Protein AF-A0A7X7PNX2-F1 (afdb_monomer)

Foldseek 3Di:
DDDDQPLVVQPCNVVLLVCLVVVPDDLVVSCVVSVHDSVSSVCCCVPPNVVVVVVVVVVVVCCVVDDPLVVLVVVLVVLVVQLVVCVVVVVVVSNVVSVVVNVVSVVVNCVVVVVDDPDDDDD

Radius of gyration: 22.32 Å; Cα contacts (8 Å, |Δi|>4): 74; chains: 1; bounding box: 42×29×71 Å

pLDDT: mean 86.16, std 11.14, range [48.84, 97.94]

Mean predicted aligned error: 12.1 Å

Solvent-accessible surface area (backbone atoms only — not comparable to full-atom values): 7127 Å² total; per-residue (Å²): 134,81,81,78,62,66,59,82,73,34,93,58,33,69,59,51,54,50,46,65,69,67,60,85,58,56,64,63,59,50,16,61,75,71,76,46,59,46,70,56,54,52,51,40,40,68,70,54,45,48,59,52,51,47,54,52,50,52,51,54,49,50,59,66,72,40,52,73,66,57,49,48,54,54,48,44,58,53,38,52,54,51,24,52,53,21,56,75,70,67,36,62,68,57,23,53,50,30,52,55,51,44,53,54,48,51,52,52,45,27,48,73,74,57,79,43,75,88,68,84,80,85,126

Structure (mmCIF, N/CA/C/O backbone):
data_AF-A0A7X7PNX2-F1
#
_entry.id   AF-A0A7X7PNX2-F1
#
loop_
_atom_site.group_PDB
_atom_site.id
_atom_site.type_symbol
_atom_site.label_atom_id
_atom_site.label_alt_id
_atom_site.label_comp_id
_atom_site.label_asym_id
_atom_site.label_entity_id
_atom_site.label_seq_id
_atom_site.pdbx_PDB_ins_code
_atom_site.Cartn_x
_atom_site.Cartn_y
_atom_site.Cartn_z
_atom_site.occupancy
_atom_site.B_iso_or_equiv
_atom_site.auth_seq_id
_atom_site.auth_comp_id
_atom_site.auth_asym_id
_atom_site.auth_atom_id
_atom_site.pdbx_PDB_model_num
ATOM 1 N N . MET A 1 1 ? 6.809 12.532 -32.804 1.00 48.84 1 MET A N 1
ATOM 2 C CA . MET A 1 1 ? 6.148 11.490 -31.983 1.00 48.84 1 MET A CA 1
ATOM 3 C C . MET A 1 1 ? 7.177 10.437 -31.589 1.00 48.84 1 MET A C 1
ATOM 5 O O . MET A 1 1 ? 7.770 9.830 -32.472 1.00 48.84 1 MET A O 1
ATOM 9 N N . GLY A 1 2 ? 7.465 10.268 -30.296 1.00 67.88 2 GLY A N 1
ATOM 10 C CA . GLY A 1 2 ? 8.425 9.257 -29.838 1.00 67.88 2 GLY A CA 1
ATOM 11 C C . GLY A 1 2 ? 7.887 7.840 -30.053 1.00 67.88 2 GLY A C 1
ATOM 12 O O . GLY A 1 2 ? 6.702 7.594 -29.833 1.00 67.88 2 GLY A O 1
ATOM 13 N N . ARG A 1 3 ? 8.739 6.903 -30.490 1.00 76.94 3 ARG A N 1
ATOM 14 C CA . ARG A 1 3 ? 8.371 5.478 -30.568 1.00 76.94 3 ARG A CA 1
ATOM 15 C C . ARG A 1 3 ? 7.926 4.999 -29.180 1.00 76.94 3 ARG A C 1
ATOM 17 O O . ARG A 1 3 ? 8.667 5.186 -28.216 1.00 76.94 3 ARG A O 1
ATOM 24 N N . LYS A 1 4 ? 6.738 4.386 -29.089 1.00 82.94 4 LYS A N 1
ATOM 25 C CA . LYS A 1 4 ? 6.249 3.753 -27.852 1.00 82.94 4 LYS A CA 1
ATOM 26 C C . LYS A 1 4 ? 7.266 2.700 -27.394 1.00 82.94 4 LYS A C 1
ATOM 28 O O . LYS A 1 4 ? 7.794 1.956 -28.221 1.00 82.94 4 LYS A O 1
ATOM 33 N N . CYS A 1 5 ? 7.567 2.662 -26.096 1.00 90.25 5 CYS A N 1
ATOM 34 C CA . CYS A 1 5 ? 8.491 1.676 -25.542 1.00 90.25 5 CYS A CA 1
ATOM 35 C C . CYS A 1 5 ? 7.912 0.268 -25.727 1.00 90.25 5 CYS A C 1
ATOM 37 O O . CYS A 1 5 ? 6.817 -0.023 -25.249 1.00 90.25 5 CYS A O 1
ATOM 39 N N . THR A 1 6 ? 8.651 -0.611 -26.404 1.00 90.50 6 THR A N 1
ATOM 40 C CA . THR A 1 6 ? 8.213 -1.990 -26.663 1.00 90.50 6 THR A CA 1
ATOM 41 C C . THR A 1 6 ? 8.199 -2.847 -25.399 1.00 90.50 6 THR A C 1
ATOM 43 O O . THR A 1 6 ? 7.435 -3.799 -25.331 1.00 90.50 6 THR A O 1
ATOM 46 N N . ILE A 1 7 ? 8.994 -2.493 -24.382 1.00 92.31 7 ILE A N 1
ATOM 47 C CA . ILE A 1 7 ? 9.012 -3.183 -23.083 1.00 92.31 7 ILE A CA 1
ATOM 48 C C . ILE A 1 7 ? 7.757 -2.843 -22.269 1.00 92.31 7 ILE A C 1
ATOM 50 O O . ILE A 1 7 ? 7.172 -3.727 -21.653 1.00 92.31 7 ILE A O 1
ATOM 54 N N . CYS A 1 8 ? 7.268 -1.597 -22.340 1.00 90.69 8 CYS A N 1
ATOM 55 C CA . CYS A 1 8 ? 6.029 -1.197 -21.664 1.00 90.69 8 CYS A CA 1
ATOM 56 C C . CYS A 1 8 ? 4.793 -1.959 -22.168 1.00 90.69 8 CYS A C 1
ATOM 58 O O . CYS A 1 8 ? 3.847 -2.135 -21.407 1.00 90.69 8 CYS A O 1
ATOM 60 N N . GLY A 1 9 ? 4.795 -2.385 -23.436 1.00 89.00 9 GLY A N 1
ATOM 61 C CA . GLY A 1 9 ? 3.735 -3.201 -24.038 1.00 89.00 9 GLY A CA 1
ATOM 62 C C . GLY A 1 9 ? 4.027 -4.703 -24.051 1.00 89.00 9 GLY A C 1
ATOM 63 O O . GLY A 1 9 ? 3.285 -5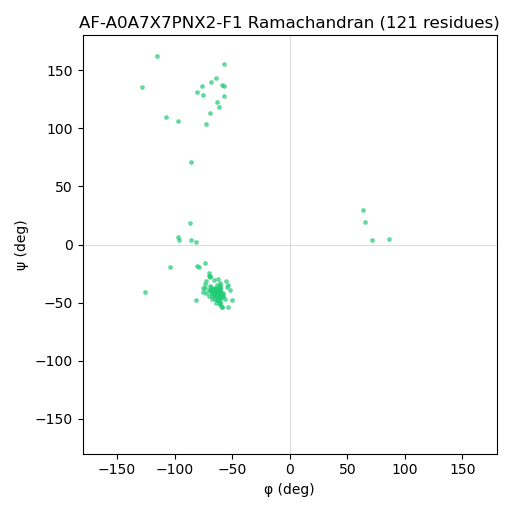.452 -24.677 1.00 89.00 9 GLY A O 1
ATOM 64 N N . HIS A 1 10 ? 5.117 -5.151 -23.423 1.00 91.44 10 HIS A N 1
ATOM 65 C CA . HIS A 1 10 ? 5.498 -6.558 -23.415 1.00 91.44 10 HIS A CA 1
ATOM 66 C C . HIS A 1 10 ? 4.611 -7.352 -22.436 1.00 91.44 10 HIS A C 1
ATOM 68 O O . HIS A 1 10 ? 4.424 -6.901 -21.304 1.00 91.44 10 HIS A O 1
ATOM 74 N N . PRO A 1 11 ? 4.111 -8.551 -22.796 1.00 89.75 11 PRO A N 1
ATOM 75 C CA . PRO A 1 11 ? 3.254 -9.350 -21.910 1.00 89.75 11 PRO A CA 1
ATOM 76 C C . PRO A 1 11 ? 3.958 -9.737 -20.600 1.00 89.75 11 PRO A C 1
ATOM 78 O O . PRO A 1 11 ? 3.345 -9.766 -19.540 1.00 89.75 11 PRO A O 1
ATOM 81 N N . GLY A 1 12 ? 5.274 -9.953 -20.651 1.00 90.69 12 GLY A N 1
ATOM 82 C CA . GLY A 1 12 ? 6.119 -10.208 -19.479 1.00 90.69 12 GLY A CA 1
ATOM 83 C C . GLY A 1 12 ? 6.662 -8.956 -18.782 1.00 90.69 12 GLY A C 1
ATOM 84 O O . GLY A 1 12 ? 7.670 -9.067 -18.091 1.00 90.69 12 GLY A O 1
ATOM 85 N N . ARG A 1 13 ? 6.080 -7.764 -18.989 1.00 91.00 13 ARG A N 1
ATOM 86 C CA . ARG A 1 13 ? 6.605 -6.500 -18.433 1.00 91.00 13 ARG A CA 1
ATOM 87 C C . ARG A 1 13 ? 6.886 -6.590 -16.933 1.00 91.00 13 ARG A C 1
ATOM 89 O O . ARG A 1 13 ? 7.960 -6.193 -16.509 1.00 91.00 13 ARG A O 1
ATOM 96 N N . ALA A 1 14 ? 5.946 -7.114 -16.148 1.00 85.25 14 ALA A N 1
ATOM 97 C CA . ALA A 1 14 ? 6.089 -7.177 -14.694 1.00 85.25 14 ALA A CA 1
ATOM 98 C C . ALA A 1 14 ? 7.305 -8.016 -14.259 1.00 85.25 14 ALA A C 1
ATOM 100 O O . ALA A 1 14 ? 8.047 -7.607 -13.371 1.00 85.25 14 ALA A O 1
ATOM 101 N N . ALA A 1 15 ? 7.550 -9.148 -14.926 1.00 89.12 15 ALA A N 1
ATOM 102 C CA . ALA A 1 15 ? 8.717 -9.987 -14.658 1.00 89.12 15 ALA A CA 1
ATOM 103 C C . ALA A 1 15 ? 10.024 -9.291 -15.073 1.00 89.12 15 ALA A C 1
ATOM 105 O O . ALA A 1 15 ? 11.000 -9.309 -14.327 1.00 89.12 15 ALA A O 1
ATOM 106 N N . ILE A 1 16 ? 10.019 -8.603 -16.221 1.00 90.00 16 ILE A N 1
ATOM 107 C CA . ILE A 1 16 ? 11.159 -7.801 -16.684 1.00 90.00 16 ILE A CA 1
ATOM 108 C C . ILE A 1 16 ? 11.473 -6.670 -15.693 1.00 90.00 16 ILE A C 1
ATOM 110 O O . ILE A 1 16 ? 12.635 -6.481 -15.341 1.00 90.00 16 ILE A O 1
ATOM 114 N N . ASP A 1 17 ? 10.458 -5.936 -15.233 1.00 89.81 17 ASP A N 1
ATOM 115 C CA . ASP A 1 17 ? 10.596 -4.834 -14.273 1.00 89.81 17 ASP A CA 1
ATOM 116 C C . ASP A 1 17 ? 11.144 -5.346 -12.931 1.00 89.81 17 ASP A C 1
ATOM 118 O O . ASP A 1 17 ? 12.064 -4.746 -12.370 1.00 89.81 17 ASP A O 1
ATOM 122 N N . ALA A 1 18 ? 10.651 -6.493 -12.454 1.00 84.81 18 ALA A N 1
ATOM 123 C CA . ALA A 1 18 ? 11.135 -7.139 -11.236 1.00 84.81 18 ALA A CA 1
ATOM 124 C C . ALA A 1 18 ? 12.603 -7.580 -11.352 1.00 84.81 18 ALA A C 1
ATOM 126 O O . ALA A 1 18 ? 13.407 -7.262 -10.477 1.00 84.81 18 ALA A O 1
ATOM 127 N N . GLU A 1 19 ? 12.990 -8.251 -12.442 1.00 88.62 19 GLU A N 1
ATOM 128 C CA . GLU A 1 19 ? 14.379 -8.683 -12.651 1.00 88.62 19 GLU A CA 1
ATOM 129 C C . GLU A 1 19 ? 15.340 -7.500 -12.853 1.00 88.62 19 GLU A C 1
ATOM 131 O O . GLU A 1 19 ? 16.457 -7.512 -12.326 1.00 88.62 19 GLU A O 1
ATOM 136 N N . LEU A 1 20 ? 14.907 -6.448 -13.562 1.00 87.44 20 LEU A N 1
ATOM 137 C CA . LEU A 1 20 ? 15.676 -5.206 -13.703 1.00 87.44 20 LEU A CA 1
ATOM 138 C C . LEU A 1 20 ? 15.883 -4.500 -12.359 1.00 87.44 20 LEU A C 1
ATOM 140 O O . LEU A 1 20 ? 16.939 -3.901 -12.160 1.00 87.44 20 LEU A O 1
ATOM 144 N N . THR A 1 21 ? 14.896 -4.567 -11.463 1.00 85.12 21 THR A N 1
ATOM 145 C CA . THR A 1 21 ? 14.965 -3.973 -10.119 1.00 85.12 21 THR A CA 1
ATOM 146 C C . THR A 1 21 ? 15.840 -4.803 -9.185 1.00 85.12 21 THR A C 1
ATOM 148 O O . THR A 1 21 ? 16.638 -4.247 -8.436 1.00 85.12 21 THR A O 1
ATOM 151 N N . ALA A 1 22 ? 15.734 -6.132 -9.253 1.00 83.75 22 ALA A N 1
ATOM 152 C CA . ALA A 1 22 ? 16.525 -7.042 -8.432 1.00 83.75 22 ALA A CA 1
ATOM 153 C C . ALA A 1 22 ? 18.026 -6.982 -8.762 1.00 83.75 22 ALA A C 1
ATOM 155 O O . ALA A 1 22 ? 18.853 -7.220 -7.891 1.00 83.75 22 ALA A O 1
ATOM 156 N N . GLY A 1 23 ? 18.397 -6.687 -10.015 1.00 80.50 23 GLY A N 1
ATOM 157 C CA . GLY A 1 23 ? 19.799 -6.505 -10.419 1.00 80.50 23 GLY A CA 1
ATOM 158 C C . GLY A 1 23 ? 20.640 -7.791 -10.451 1.00 80.50 23 GLY A C 1
ATOM 159 O O . GLY A 1 23 ? 21.830 -7.739 -10.753 1.00 80.50 23 GLY A O 1
ATOM 160 N N . ASN A 1 24 ? 20.026 -8.949 -10.200 1.00 79.06 24 ASN A N 1
ATOM 161 C CA . ASN A 1 24 ? 20.702 -10.247 -10.089 1.00 79.06 24 ASN A CA 1
ATOM 162 C C . ASN A 1 24 ? 21.179 -10.813 -11.440 1.00 79.06 24 ASN A C 1
ATOM 164 O O . ASN A 1 24 ? 21.990 -11.737 -11.487 1.00 79.06 24 ASN A O 1
ATOM 168 N N . VAL A 1 25 ? 20.668 -10.279 -12.554 1.00 83.56 25 VAL A N 1
ATOM 169 C CA . VAL A 1 25 ? 20.937 -10.762 -13.912 1.00 83.56 25 VAL A CA 1
ATOM 170 C C . VAL A 1 25 ? 21.386 -9.597 -14.792 1.00 83.56 25 VAL A C 1
ATOM 172 O O . VAL A 1 25 ? 20.805 -8.513 -14.773 1.00 83.56 25 VAL A O 1
ATOM 175 N N . SER A 1 26 ? 22.431 -9.802 -15.602 1.00 89.12 26 SER A N 1
ATOM 176 C CA . SER A 1 26 ? 22.890 -8.754 -16.521 1.00 89.12 26 SER A CA 1
ATOM 177 C C . SER A 1 26 ? 21.820 -8.417 -17.567 1.00 89.12 26 SER A C 1
ATOM 179 O O . SER A 1 26 ? 21.166 -9.306 -18.112 1.00 89.12 26 SER A O 1
ATOM 181 N N . VAL A 1 27 ? 21.709 -7.137 -17.941 1.00 89.31 27 VAL A N 1
ATOM 182 C CA . VAL A 1 27 ? 20.722 -6.665 -18.938 1.00 89.31 27 VAL A CA 1
ATOM 183 C C . VAL A 1 27 ? 20.832 -7.418 -20.268 1.00 89.31 27 VAL A C 1
ATOM 185 O O . VAL A 1 27 ? 19.831 -7.617 -20.943 1.00 89.31 27 VAL A O 1
ATOM 188 N N . ARG A 1 28 ? 22.036 -7.868 -20.650 1.00 89.75 28 ARG A N 1
ATOM 189 C CA . ARG A 1 28 ? 22.250 -8.679 -21.860 1.00 89.75 28 ARG A CA 1
ATOM 190 C C . ARG A 1 28 ? 21.607 -10.064 -21.735 1.00 89.75 28 ARG A C 1
ATOM 192 O O . ARG A 1 28 ? 20.973 -10.515 -22.683 1.00 89.75 28 ARG A O 1
ATOM 199 N N . ARG A 1 29 ? 21.769 -10.727 -20.587 1.00 91.94 29 ARG A N 1
ATOM 200 C CA . ARG A 1 29 ? 21.170 -12.043 -20.325 1.00 91.94 29 ARG A CA 1
ATOM 201 C C . ARG A 1 29 ? 19.649 -11.942 -20.230 1.00 91.94 29 ARG A C 1
ATOM 203 O O . ARG A 1 29 ? 18.961 -12.766 -20.819 1.00 91.94 29 ARG A O 1
ATOM 210 N N . LEU A 1 30 ? 19.149 -10.878 -19.607 1.00 91.56 30 LEU A N 1
ATOM 211 C CA . LEU A 1 30 ? 17.723 -10.575 -19.562 1.00 91.56 30 LEU A CA 1
ATOM 212 C C . LEU A 1 30 ? 17.138 -10.360 -20.968 1.00 91.56 30 LEU A C 1
ATOM 214 O O . LEU A 1 30 ? 16.085 -10.893 -21.300 1.00 91.56 30 LEU A O 1
ATOM 218 N N . ALA A 1 31 ? 17.856 -9.635 -21.832 1.00 92.56 31 ALA A N 1
ATOM 219 C CA . ALA A 1 31 ? 17.437 -9.422 -23.216 1.00 92.56 31 ALA A CA 1
ATOM 220 C C . ALA A 1 31 ? 17.276 -10.745 -23.980 1.00 92.56 31 ALA A C 1
ATOM 222 O O . ALA A 1 31 ? 16.274 -10.944 -24.662 1.00 92.56 31 ALA A O 1
ATOM 223 N N . ALA A 1 32 ? 18.233 -11.663 -23.817 1.00 92.81 32 ALA A N 1
ATOM 224 C CA . ALA A 1 32 ? 18.176 -12.987 -24.430 1.00 92.81 32 ALA A CA 1
ATOM 225 C C . ALA A 1 32 ? 17.016 -13.837 -23.882 1.00 92.81 32 ALA A C 1
ATOM 227 O O . ALA A 1 32 ? 16.301 -14.453 -24.664 1.00 92.81 32 ALA A O 1
ATOM 228 N N . GLN A 1 33 ? 16.800 -13.830 -22.563 1.00 92.19 33 GLN A N 1
ATOM 229 C CA . GLN A 1 33 ? 15.739 -14.599 -21.901 1.00 92.19 33 GLN A CA 1
ATOM 230 C C . GLN A 1 33 ? 14.337 -14.194 -22.366 1.00 92.19 33 GLN A C 1
ATOM 232 O O . GLN A 1 33 ? 13.496 -15.054 -22.605 1.00 92.19 33 GLN A O 1
ATOM 237 N N . TYR A 1 34 ? 14.095 -12.892 -22.515 1.00 91.06 34 TYR A N 1
ATOM 238 C CA . TYR A 1 34 ? 12.785 -12.360 -22.896 1.00 91.06 34 TYR A CA 1
ATOM 239 C C . TYR A 1 34 ? 12.654 -12.075 -24.400 1.00 91.06 34 TYR A C 1
ATOM 241 O O . TYR A 1 34 ? 11.635 -11.549 -24.834 1.00 91.06 34 TYR A O 1
ATOM 249 N N . GLY A 1 35 ? 13.672 -12.394 -25.209 1.00 92.19 35 GLY A N 1
ATOM 250 C CA . GLY A 1 35 ? 13.649 -12.163 -26.658 1.00 92.19 35 GLY A CA 1
ATOM 251 C C . GLY A 1 35 ? 13.567 -10.682 -27.051 1.00 92.19 35 GLY A C 1
ATOM 252 O O . GLY A 1 35 ? 13.005 -10.340 -28.090 1.00 92.19 35 GLY A O 1
ATOM 253 N N . VAL A 1 36 ? 14.109 -9.782 -26.225 1.00 93.00 36 VAL A N 1
ATOM 254 C CA . VAL A 1 36 ? 14.051 -8.326 -26.428 1.00 93.00 36 VAL A CA 1
ATOM 255 C C . VAL A 1 36 ? 15.434 -7.727 -26.669 1.00 93.00 36 VAL A C 1
ATOM 257 O O . VAL A 1 36 ? 16.469 -8.307 -26.357 1.00 93.00 36 VAL A O 1
ATOM 260 N N . VAL A 1 37 ? 15.476 -6.511 -27.216 1.00 92.88 37 VAL A N 1
ATOM 261 C CA . VAL A 1 37 ? 16.742 -5.821 -27.496 1.00 92.88 37 VAL A CA 1
ATOM 262 C C . VAL A 1 37 ? 17.299 -5.172 -26.225 1.00 92.88 37 VAL A C 1
ATOM 264 O O . VAL A 1 37 ? 16.614 -4.394 -25.557 1.00 92.88 37 VAL A O 1
ATOM 267 N N . THR A 1 38 ? 18.583 -5.397 -25.936 1.00 91.81 38 THR A N 1
ATOM 268 C CA . THR A 1 38 ? 19.299 -4.839 -24.770 1.00 91.81 38 THR A CA 1
ATOM 269 C C . THR A 1 38 ? 19.155 -3.317 -24.647 1.00 91.81 38 THR A C 1
ATOM 271 O O . THR A 1 38 ? 18.997 -2.785 -23.550 1.00 91.81 38 THR A O 1
ATOM 274 N N . THR A 1 39 ? 19.187 -2.587 -25.767 1.00 91.69 39 THR A N 1
ATOM 275 C CA . THR A 1 39 ? 19.028 -1.121 -25.786 1.00 91.69 39 THR A CA 1
ATOM 276 C C . THR A 1 39 ? 17.606 -0.676 -25.445 1.00 91.69 39 THR A C 1
ATOM 278 O O . THR A 1 39 ? 17.421 0.423 -24.922 1.00 91.69 39 THR A O 1
ATOM 281 N N . SER A 1 40 ? 16.596 -1.506 -25.710 1.00 91.69 40 SER A N 1
ATOM 282 C CA . SER A 1 40 ? 15.215 -1.257 -25.292 1.00 91.69 40 SER A CA 1
ATOM 283 C C . SER A 1 40 ? 15.051 -1.469 -23.790 1.00 91.69 40 SER A C 1
ATOM 285 O O . SER A 1 40 ? 14.457 -0.613 -23.148 1.00 91.69 40 SER A O 1
ATOM 287 N N . LEU A 1 41 ? 15.658 -2.515 -23.215 1.00 92.25 41 LEU A N 1
ATOM 288 C CA . 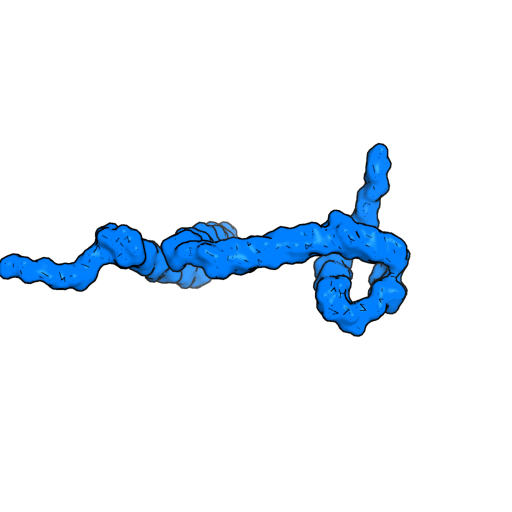LEU A 1 41 ? 15.675 -2.724 -21.759 1.00 92.25 41 LEU A CA 1
ATOM 289 C C . LEU A 1 41 ? 16.385 -1.594 -21.010 1.00 92.25 41 LEU A C 1
ATOM 291 O O . LEU A 1 41 ? 15.859 -1.099 -20.022 1.00 92.25 41 LEU A O 1
ATOM 295 N N . ARG A 1 42 ? 17.549 -1.139 -21.495 1.00 89.69 42 ARG A N 1
ATOM 296 C CA . ARG A 1 42 ? 18.263 -0.001 -20.885 1.00 89.69 42 ARG A CA 1
ATOM 297 C C . ARG A 1 42 ? 17.423 1.272 -20.913 1.00 89.69 42 ARG A C 1
ATOM 299 O O . ARG A 1 42 ? 17.211 1.882 -19.876 1.00 89.69 42 ARG A O 1
ATOM 306 N N . ARG A 1 43 ? 16.876 1.630 -22.081 1.00 89.94 43 ARG A N 1
ATOM 307 C CA . ARG A 1 43 ? 16.002 2.808 -22.208 1.00 89.94 43 ARG A CA 1
ATOM 308 C C . ARG A 1 43 ? 14.753 2.694 -21.343 1.00 89.94 43 ARG A C 1
ATOM 310 O O . ARG A 1 43 ? 14.321 3.698 -20.795 1.00 89.94 43 ARG A O 1
ATOM 317 N N . HIS A 1 44 ? 14.186 1.496 -21.232 1.00 91.81 44 HIS A N 1
ATOM 318 C CA . HIS A 1 44 ? 13.041 1.233 -20.371 1.00 91.81 44 HIS A CA 1
ATOM 319 C C . HIS A 1 44 ? 13.381 1.438 -18.899 1.00 91.81 44 HIS A C 1
ATOM 321 O O . HIS A 1 44 ? 12.701 2.201 -18.218 1.00 91.81 44 HIS A O 1
ATOM 327 N N . ARG A 1 45 ? 14.482 0.837 -18.440 1.00 87.19 45 ARG A N 1
ATOM 328 C CA . ARG A 1 45 ? 14.989 1.027 -17.085 1.00 87.19 45 ARG A CA 1
ATOM 329 C C . ARG A 1 45 ? 15.178 2.513 -16.787 1.00 87.19 45 ARG A C 1
ATOM 331 O O . ARG A 1 45 ? 14.588 3.019 -15.847 1.00 87.19 45 ARG A O 1
ATOM 338 N N . ASP A 1 46 ? 15.922 3.217 -17.631 1.00 86.25 46 ASP A N 1
ATOM 339 C CA . ASP A 1 46 ? 16.339 4.590 -17.345 1.00 86.25 46 ASP A CA 1
ATOM 340 C C . ASP A 1 46 ? 15.177 5.602 -17.452 1.00 86.25 46 ASP A C 1
ATOM 342 O O . ASP A 1 46 ? 15.168 6.605 -16.745 1.00 86.25 46 ASP A O 1
ATOM 346 N N . ARG A 1 47 ? 14.190 5.369 -18.333 1.00 87.00 47 ARG A N 1
ATOM 347 C CA . ARG A 1 47 ? 13.106 6.338 -18.611 1.00 87.00 47 ARG A CA 1
ATOM 348 C C . ARG A 1 47 ? 11.761 6.006 -17.982 1.00 87.00 47 ARG A C 1
ATOM 350 O O . ARG A 1 47 ? 10.907 6.885 -17.916 1.00 87.00 47 ARG A O 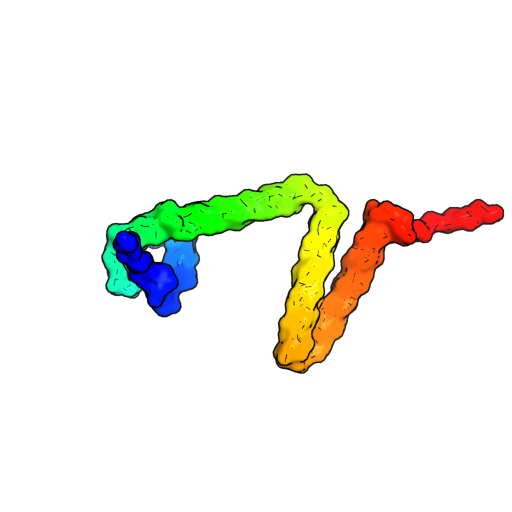1
ATOM 357 N N . HIS A 1 48 ? 11.536 4.755 -17.597 1.00 86.38 48 HIS A N 1
ATOM 358 C CA . HIS A 1 48 ? 10.240 4.299 -17.096 1.00 86.38 48 HIS A CA 1
ATOM 359 C C . HIS A 1 48 ? 10.358 3.639 -15.726 1.00 86.38 48 HIS A C 1
ATOM 361 O O . HIS A 1 48 ? 9.531 3.914 -14.865 1.00 86.38 48 HIS A O 1
ATOM 367 N N . LEU A 1 49 ? 11.391 2.823 -15.502 1.00 83.94 49 LEU A N 1
ATOM 368 C CA . LEU A 1 49 ? 11.562 2.128 -14.227 1.00 83.94 49 LEU A CA 1
ATOM 369 C C . LEU A 1 49 ? 12.204 3.023 -13.159 1.00 83.94 49 LEU A C 1
ATOM 371 O O . LEU A 1 49 ? 11.680 3.115 -12.061 1.00 83.94 49 LEU A O 1
ATOM 375 N N . SER A 1 50 ? 13.298 3.723 -13.471 1.00 77.62 50 SER A N 1
ATOM 376 C CA . SER A 1 50 ? 14.013 4.576 -12.513 1.00 77.62 50 SER A CA 1
ATOM 377 C C . SER A 1 50 ? 13.146 5.708 -11.945 1.00 77.62 50 SER A C 1
ATOM 379 O O . SER A 1 50 ? 13.140 5.855 -10.726 1.00 77.62 50 SER A O 1
ATOM 381 N N . PRO A 1 51 ? 12.358 6.454 -12.749 1.00 76.81 51 PRO A N 1
ATOM 382 C CA . PRO A 1 51 ? 11.433 7.447 -12.201 1.00 76.81 51 PRO A CA 1
ATOM 383 C C . PRO A 1 51 ? 10.317 6.829 -11.348 1.00 76.81 51 PRO A C 1
ATOM 385 O O . PRO A 1 51 ? 9.959 7.387 -10.320 1.00 76.81 51 PRO A O 1
ATOM 388 N N . ALA A 1 52 ? 9.781 5.666 -11.740 1.00 75.62 52 ALA A N 1
ATOM 389 C CA . ALA A 1 52 ? 8.744 4.983 -10.964 1.00 75.62 52 ALA A CA 1
ATOM 390 C C . ALA A 1 52 ? 9.281 4.466 -9.619 1.00 75.62 52 ALA A C 1
ATOM 392 O O . ALA A 1 52 ? 8.627 4.625 -8.595 1.00 75.62 52 ALA A O 1
ATOM 393 N N . LEU A 1 53 ? 10.490 3.899 -9.607 1.00 76.06 53 LEU A N 1
ATOM 394 C CA . LEU A 1 53 ? 11.165 3.462 -8.385 1.00 76.06 53 LEU A CA 1
ATOM 395 C C . LEU A 1 53 ? 11.524 4.642 -7.473 1.00 76.06 53 LEU A C 1
ATOM 397 O O . LEU A 1 53 ? 11.393 4.517 -6.260 1.00 76.06 53 LEU A O 1
ATOM 401 N N . ALA A 1 54 ? 11.947 5.776 -8.041 1.00 71.88 54 ALA A N 1
ATOM 402 C CA . ALA A 1 54 ? 12.180 7.004 -7.283 1.00 71.88 54 ALA A CA 1
ATOM 403 C C . ALA A 1 54 ? 10.883 7.505 -6.632 1.00 71.88 54 ALA A C 1
ATOM 405 O O . ALA A 1 54 ? 10.865 7.712 -5.428 1.00 71.88 54 ALA A O 1
ATOM 406 N N . ALA A 1 55 ? 9.777 7.562 -7.378 1.00 72.44 55 ALA A N 1
ATOM 407 C CA . ALA A 1 55 ? 8.476 7.946 -6.828 1.00 72.44 55 ALA A CA 1
ATOM 408 C C . ALA A 1 55 ? 7.992 6.992 -5.718 1.00 72.44 55 ALA A C 1
ATOM 410 O O . ALA A 1 55 ? 7.395 7.429 -4.740 1.00 72.44 55 ALA A O 1
ATOM 411 N N . MET A 1 56 ? 8.260 5.685 -5.841 1.00 73.44 56 MET A N 1
ATOM 412 C CA . MET A 1 56 ? 7.954 4.723 -4.775 1.00 73.44 56 MET A CA 1
ATOM 413 C 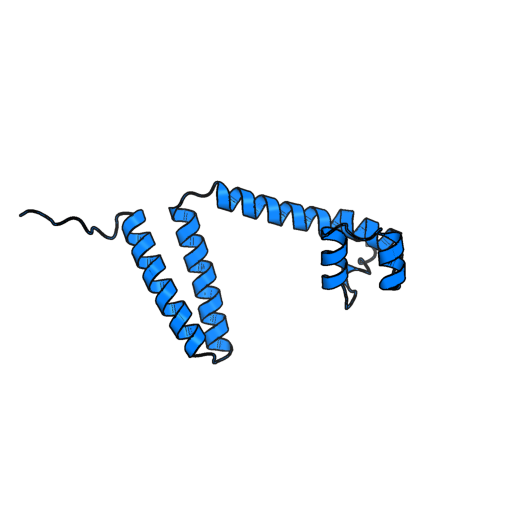C . MET A 1 56 ? 8.800 4.967 -3.520 1.00 73.44 56 MET A C 1
ATOM 415 O O . MET A 1 56 ? 8.261 4.939 -2.420 1.00 73.44 56 MET A O 1
ATOM 419 N N . ARG A 1 57 ? 10.102 5.231 -3.675 1.00 69.69 57 ARG A N 1
ATOM 420 C CA . ARG A 1 57 ? 11.009 5.575 -2.566 1.00 69.69 57 ARG A CA 1
ATOM 421 C C . ARG A 1 57 ? 10.598 6.877 -1.881 1.00 69.69 57 ARG A C 1
ATOM 423 O O . ARG A 1 57 ? 10.516 6.907 -0.664 1.00 69.69 57 ARG A O 1
ATOM 430 N N . GLU A 1 58 ? 10.286 7.909 -2.657 1.00 67.06 58 GLU A N 1
ATOM 431 C CA . GLU A 1 58 ? 9.803 9.198 -2.152 1.00 67.06 58 GLU A CA 1
ATOM 432 C C . GLU A 1 58 ? 8.481 9.039 -1.393 1.00 67.06 58 GLU A C 1
ATOM 434 O O . GLU A 1 58 ? 8.307 9.634 -0.337 1.00 67.06 58 GLU A O 1
ATOM 439 N N . ALA A 1 59 ? 7.566 8.191 -1.874 1.00 71.56 59 ALA A N 1
ATOM 440 C CA . ALA A 1 59 ? 6.339 7.872 -1.148 1.00 71.56 59 ALA A CA 1
ATOM 441 C C . ALA A 1 59 ? 6.617 7.115 0.165 1.00 71.56 59 ALA A C 1
ATOM 443 O O . ALA A 1 59 ? 5.995 7.420 1.179 1.00 71.56 59 ALA A O 1
ATOM 444 N N . GLU A 1 60 ? 7.559 6.164 0.173 1.00 70.62 60 GLU A N 1
ATOM 445 C CA . GLU A 1 60 ? 7.993 5.470 1.397 1.00 70.62 60 GLU A CA 1
ATOM 446 C C . GLU A 1 60 ? 8.648 6.430 2.404 1.00 70.62 60 GLU A C 1
ATOM 448 O O . GLU A 1 60 ? 8.419 6.310 3.606 1.00 70.62 60 GLU A O 1
ATOM 453 N N . GLU A 1 61 ? 9.471 7.368 1.937 1.00 67.19 61 GLU A N 1
ATOM 454 C CA . GLU A 1 61 ? 10.135 8.378 2.766 1.00 67.19 61 GLU A CA 1
ATOM 455 C C . GLU A 1 61 ? 9.135 9.402 3.307 1.00 67.19 61 GLU A C 1
ATOM 457 O O . GLU A 1 61 ? 9.118 9.647 4.511 1.00 67.19 61 GLU A O 1
ATOM 462 N N . ALA A 1 62 ? 8.216 9.894 2.475 1.00 68.81 62 ALA A N 1
ATOM 463 C CA . ALA A 1 62 ? 7.119 10.750 2.913 1.00 68.81 62 ALA A CA 1
ATOM 464 C C . ALA A 1 62 ? 6.205 10.039 3.927 1.00 68.81 62 ALA A C 1
ATOM 466 O O . ALA A 1 62 ? 5.781 10.652 4.901 1.00 68.81 62 ALA A O 1
ATOM 467 N N . GLU A 1 63 ? 5.937 8.737 3.762 1.00 66.62 63 GLU A N 1
ATOM 468 C CA . GLU A 1 63 ? 5.177 7.934 4.735 1.00 66.62 63 GLU A CA 1
ATOM 469 C C . GLU A 1 63 ? 5.961 7.713 6.048 1.00 66.62 63 GLU A C 1
ATOM 471 O O . GLU A 1 63 ? 5.353 7.576 7.112 1.00 66.62 63 GLU A O 1
ATOM 476 N 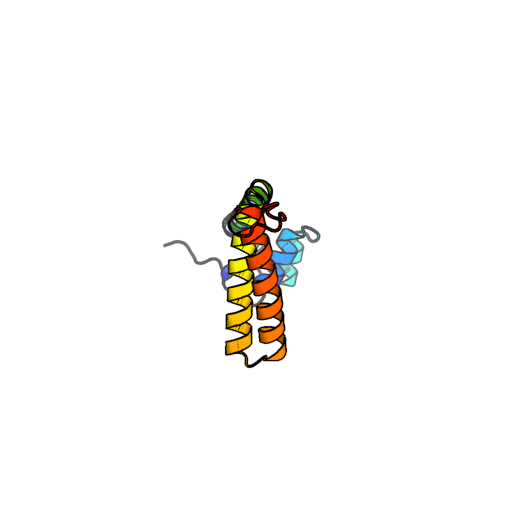N . ARG A 1 64 ? 7.303 7.714 6.011 1.00 63.38 64 ARG A N 1
ATOM 477 C CA . ARG A 1 64 ? 8.162 7.674 7.213 1.00 63.38 64 ARG A CA 1
ATOM 478 C C . ARG A 1 64 ? 8.224 9.013 7.940 1.00 63.38 64 ARG A C 1
ATOM 480 O O . ARG A 1 64 ? 8.278 9.013 9.167 1.00 63.38 64 ARG A O 1
ATOM 487 N N . GLU A 1 65 ? 8.238 10.117 7.201 1.00 65.38 65 GLU A N 1
ATOM 488 C CA . GLU A 1 65 ? 8.240 11.481 7.744 1.00 65.38 65 GLU A CA 1
ATOM 489 C C . GLU A 1 65 ? 6.840 11.951 8.166 1.00 65.38 65 GLU A C 1
ATOM 491 O O . GLU A 1 65 ? 6.713 12.874 8.972 1.00 65.38 65 GLU A O 1
ATOM 496 N N . ALA A 1 66 ? 5.786 11.295 7.671 1.00 74.50 66 ALA A N 1
ATOM 497 C CA . ALA A 1 66 ? 4.409 11.565 8.047 1.00 74.50 66 ALA A CA 1
ATOM 498 C C . ALA A 1 66 ? 4.193 11.384 9.555 1.00 74.50 66 ALA A C 1
ATOM 500 O O . ALA A 1 66 ? 4.621 10.403 10.178 1.00 74.50 66 ALA A O 1
ATOM 501 N N . SER A 1 67 ? 3.452 12.325 10.138 1.00 83.69 67 SER A N 1
ATOM 502 C CA . SER A 1 67 ? 2.998 12.215 11.521 1.00 83.69 67 SER A CA 1
ATOM 503 C C . SER A 1 67 ? 2.192 10.927 11.728 1.00 83.69 67 SER A C 1
ATOM 505 O O . SER A 1 67 ? 1.580 10.389 10.801 1.00 83.69 67 SER A O 1
ATOM 507 N N . LEU A 1 68 ? 2.149 10.431 12.968 1.00 83.56 68 LEU A N 1
ATOM 508 C CA . LEU A 1 68 ? 1.368 9.235 13.294 1.00 83.56 68 LEU A CA 1
ATOM 509 C C . LEU A 1 68 ? -0.108 9.377 12.875 1.00 83.56 68 LEU A C 1
ATOM 511 O O . LEU A 1 68 ? -0.683 8.412 12.383 1.00 83.56 68 LEU A O 1
ATOM 515 N N . LEU A 1 69 ? -0.681 10.581 12.996 1.00 86.31 69 LEU A N 1
ATOM 516 C CA . LEU A 1 69 ? -2.039 10.899 12.542 1.00 86.31 69 LEU A CA 1
ATOM 517 C C . LEU A 1 69 ? -2.210 10.684 11.033 1.00 86.31 69 LEU A C 1
ATOM 519 O O . LEU A 1 69 ? -3.065 9.904 10.625 1.00 86.31 69 LEU A O 1
ATOM 523 N N . GLN A 1 70 ? -1.336 11.270 10.212 1.00 86.81 70 GLN A N 1
ATOM 524 C CA . GLN A 1 70 ? -1.374 11.102 8.751 1.00 86.81 70 GLN A CA 1
ATOM 525 C C . GLN A 1 70 ? -1.204 9.637 8.324 1.00 86.81 70 GLN A C 1
ATOM 527 O O . GLN A 1 70 ? -1.807 9.179 7.350 1.00 86.81 70 GLN A O 1
ATOM 532 N N . ARG A 1 71 ? -0.397 8.867 9.063 1.00 88.94 71 ARG A N 1
ATOM 533 C CA . ARG A 1 71 ? -0.236 7.427 8.819 1.00 88.94 71 ARG A CA 1
ATOM 534 C C . ARG A 1 71 ? -1.517 6.650 9.129 1.00 88.94 71 ARG A C 1
ATOM 536 O O . ARG A 1 71 ? -1.862 5.744 8.373 1.00 88.94 71 ARG A O 1
ATOM 543 N N . ILE A 1 72 ? -2.232 7.005 10.199 1.00 91.50 72 ILE A N 1
ATOM 544 C CA . ILE A 1 72 ? -3.532 6.407 10.538 1.00 91.50 72 ILE A CA 1
ATOM 545 C C . ILE A 1 72 ? -4.571 6.744 9.461 1.00 91.50 72 ILE A C 1
ATOM 547 O O . ILE A 1 72 ? -5.235 5.836 8.967 1.00 91.50 72 ILE A O 1
ATOM 551 N N . GLU A 1 73 ? -4.660 8.005 9.033 1.00 91.69 73 GLU A N 1
ATOM 552 C CA . GLU A 1 73 ? -5.556 8.443 7.949 1.00 91.69 73 GLU A CA 1
ATOM 553 C C . GLU A 1 73 ? -5.282 7.681 6.641 1.00 91.69 73 GLU A C 1
ATOM 555 O O . GLU A 1 73 ? -6.193 7.130 6.023 1.00 91.69 73 GLU A O 1
ATOM 560 N N . THR A 1 74 ? -4.008 7.529 6.270 1.00 93.00 74 THR A N 1
ATOM 561 C CA . THR A 1 74 ? -3.608 6.756 5.082 1.00 93.00 74 THR A CA 1
ATOM 562 C C . THR A 1 74 ? -4.021 5.281 5.183 1.00 93.00 74 THR A C 1
ATOM 564 O O . THR A 1 74 ? -4.427 4.663 4.191 1.00 93.00 74 THR A O 1
ATOM 567 N N . LEU A 1 75 ? -3.918 4.679 6.374 1.00 94.12 75 LEU A N 1
ATOM 568 C CA . LEU A 1 75 ? -4.359 3.302 6.608 1.00 94.12 75 LEU A CA 1
ATOM 569 C C . LEU A 1 75 ? -5.880 3.159 6.528 1.00 94.12 75 LEU A C 1
ATOM 571 O O . LEU A 1 75 ? -6.353 2.154 5.993 1.00 94.12 75 LEU A O 1
ATOM 575 N N . ILE A 1 76 ? -6.633 4.154 6.999 1.00 96.50 76 ILE A N 1
ATOM 576 C CA . ILE A 1 76 ? -8.094 4.212 6.860 1.00 96.50 76 ILE A CA 1
ATOM 577 C C . ILE A 1 76 ? -8.465 4.184 5.373 1.00 96.50 76 ILE A C 1
ATOM 579 O O . ILE A 1 76 ? -9.152 3.258 4.941 1.00 96.50 76 ILE A O 1
ATOM 583 N N . GLU A 1 77 ? -7.909 5.084 4.556 1.00 96.75 77 GLU A N 1
ATOM 584 C CA . GLU A 1 77 ? -8.184 5.126 3.110 1.00 96.75 77 GLU A CA 1
ATOM 585 C C . GLU A 1 77 ? -7.833 3.810 2.393 1.00 96.75 77 GLU A C 1
ATOM 587 O O . GLU A 1 77 ? -8.562 3.333 1.514 1.00 96.75 77 GLU A O 1
ATOM 592 N N . ARG A 1 78 ? -6.689 3.202 2.740 1.00 95.75 78 ARG A N 1
ATOM 593 C CA . ARG A 1 78 ? -6.274 1.900 2.189 1.00 95.75 78 ARG A CA 1
ATOM 594 C C . ARG A 1 78 ? -7.263 0.796 2.579 1.00 95.75 78 ARG A C 1
ATOM 596 O O . ARG A 1 78 ? -7.629 -0.002 1.716 1.00 95.75 78 ARG A O 1
ATOM 603 N N . THR A 1 79 ? -7.714 0.771 3.829 1.00 97.94 79 THR A N 1
ATOM 604 C CA . THR A 1 79 ? -8.660 -0.232 4.342 1.00 97.94 79 THR A CA 1
ATOM 605 C C . THR A 1 79 ? -10.033 -0.090 3.689 1.00 97.94 79 THR A C 1
ATOM 607 O O . THR A 1 79 ? -10.619 -1.090 3.284 1.00 97.94 79 THR A O 1
ATOM 610 N N . GLU A 1 80 ? -10.513 1.136 3.473 1.00 97.88 80 GLU A N 1
ATOM 611 C CA . GLU A 1 80 ? -11.757 1.386 2.739 1.00 97.88 80 GLU A CA 1
ATOM 612 C C . GLU A 1 80 ? -11.694 0.913 1.281 1.00 97.88 80 GLU A C 1
ATOM 614 O O . GLU A 1 80 ? -12.666 0.363 0.761 1.00 97.88 80 GLU A O 1
ATOM 619 N N . ARG A 1 81 ? -10.549 1.091 0.603 1.00 97.69 81 ARG A N 1
ATOM 620 C CA . ARG A 1 81 ? -10.352 0.544 -0.752 1.00 97.69 81 ARG A CA 1
ATOM 621 C C . ARG A 1 81 ? -10.417 -0.983 -0.763 1.00 97.69 81 ARG A C 1
ATOM 623 O O . ARG A 1 81 ? -11.022 -1.549 -1.669 1.00 97.69 81 ARG A O 1
ATOM 630 N N . LEU A 1 82 ? -9.814 -1.641 0.229 1.00 96.31 82 LEU A N 1
ATOM 631 C CA . LEU A 1 82 ? -9.871 -3.099 0.366 1.00 96.31 82 LEU A CA 1
ATOM 632 C C . LEU A 1 82 ? -11.285 -3.592 0.683 1.00 96.31 82 LEU A C 1
ATOM 634 O O . LEU A 1 82 ? -11.699 -4.610 0.134 1.00 96.31 82 LEU A O 1
ATOM 638 N N . LEU A 1 83 ? -12.025 -2.863 1.522 1.00 97.75 83 LEU A N 1
ATOM 639 C CA . LEU A 1 83 ? -13.428 -3.147 1.811 1.00 97.75 83 LEU A CA 1
ATOM 640 C C . LEU A 1 83 ? -14.264 -3.111 0.530 1.00 97.75 83 LEU A C 1
ATOM 642 O O . LEU A 1 83 ? -14.894 -4.114 0.209 1.00 97.75 83 LEU A O 1
ATOM 646 N N . ARG A 1 84 ? -14.191 -2.017 -0.242 1.00 97.94 84 ARG A N 1
ATOM 647 C CA . ARG A 1 84 ? -14.924 -1.890 -1.514 1.00 97.94 84 ARG A CA 1
ATOM 648 C C . ARG A 1 84 ? -14.601 -3.029 -2.479 1.00 97.94 84 ARG A C 1
ATOM 650 O O . ARG A 1 84 ? -15.509 -3.666 -2.995 1.00 97.94 84 ARG A O 1
ATOM 657 N N . ALA A 1 85 ? -13.319 -3.352 -2.654 1.00 96.75 85 ALA A N 1
ATOM 658 C CA . ALA A 1 85 ? -12.911 -4.467 -3.509 1.00 96.75 85 ALA A CA 1
ATOM 659 C C . ALA A 1 85 ? -13.450 -5.823 -3.008 1.00 96.75 85 ALA A C 1
ATOM 661 O O . ALA A 1 85 ? -13.847 -6.673 -3.801 1.00 96.75 85 ALA A O 1
ATOM 662 N N . ALA A 1 86 ? -13.485 -6.046 -1.690 1.00 97.31 86 ALA A N 1
ATOM 663 C CA . ALA A 1 86 ? -14.041 -7.267 -1.114 1.00 97.31 86 ALA A CA 1
ATOM 664 C C . ALA A 1 86 ? -15.568 -7.357 -1.272 1.00 97.31 86 ALA A C 1
ATOM 666 O O . ALA A 1 86 ? -16.083 -8.459 -1.468 1.00 97.31 86 ALA A O 1
ATOM 667 N N . GLU A 1 87 ? -16.279 -6.231 -1.190 1.00 96.81 87 GLU A N 1
ATOM 668 C CA . GLU A 1 87 ? -17.722 -6.140 -1.437 1.00 96.81 87 GLU A CA 1
ATOM 669 C C . GLU A 1 87 ? -18.056 -6.397 -2.911 1.00 96.81 87 GLU A C 1
ATOM 671 O O . GLU A 1 87 ? -18.921 -7.224 -3.198 1.00 96.81 87 GLU A O 1
ATOM 676 N N . GLU A 1 88 ? -17.326 -5.762 -3.832 1.00 97.44 88 GLU A N 1
ATOM 677 C CA . GLU A 1 88 ? -17.463 -5.953 -5.283 1.00 97.44 88 GLU A CA 1
ATOM 678 C C . GLU A 1 88 ? -17.213 -7.411 -5.696 1.00 97.44 88 GLU A C 1
ATOM 680 O O . GLU A 1 88 ? -17.9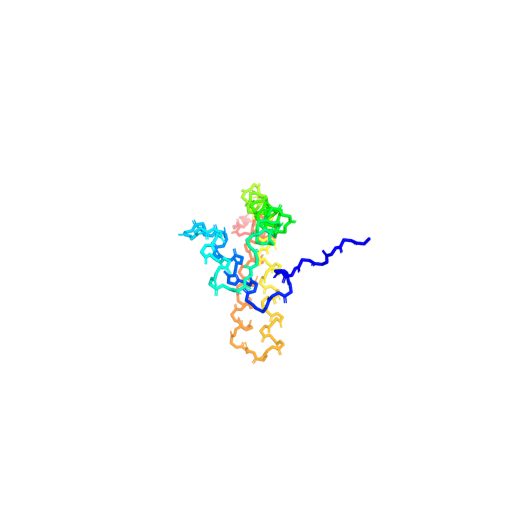71 -7.977 -6.483 1.00 97.44 88 GLU A O 1
ATOM 685 N N . ASP A 1 89 ? -16.204 -8.055 -5.105 1.00 96.56 89 ASP A N 1
ATOM 686 C CA . ASP A 1 89 ? -15.869 -9.458 -5.368 1.00 96.56 89 ASP A CA 1
ATOM 687 C C . ASP A 1 89 ? -16.743 -10.462 -4.582 1.00 96.56 89 ASP A C 1
ATOM 689 O O . ASP A 1 89 ? -16.505 -11.674 -4.640 1.00 96.56 89 ASP A O 1
ATOM 693 N N . GLY A 1 90 ? -17.727 -9.995 -3.802 1.00 96.62 90 GLY A N 1
ATOM 694 C CA . GLY A 1 90 ? -18.627 -10.844 -3.013 1.00 96.62 90 GLY A CA 1
ATOM 695 C C . GLY A 1 90 ? -17.939 -11.630 -1.886 1.00 96.62 90 GLY A C 1
ATOM 696 O O . GLY A 1 90 ? -18.475 -12.622 -1.387 1.00 96.62 90 GLY A O 1
ATOM 697 N N . ARG A 1 91 ? -16.740 -11.218 -1.458 1.00 97.00 91 ARG A N 1
ATOM 698 C CA . ARG A 1 91 ? -15.951 -11.892 -0.413 1.00 97.00 91 ARG A CA 1
ATOM 699 C C . ARG A 1 91 ? -16.360 -11.406 0.975 1.00 97.00 91 ARG A C 1
ATOM 701 O O . ARG A 1 91 ? -15.585 -10.749 1.668 1.00 97.00 91 ARG A O 1
ATOM 708 N N . SER A 1 92 ? -17.558 -11.783 1.422 1.00 95.19 92 SER A N 1
ATOM 709 C CA . SER A 1 92 ? -18.168 -11.271 2.663 1.00 95.19 92 SER A CA 1
ATOM 710 C C . SER A 1 92 ? -17.288 -11.408 3.914 1.00 95.19 92 SER A C 1
ATOM 712 O O . SER A 1 92 ? -17.297 -10.525 4.766 1.00 95.19 92 SER A O 1
ATOM 714 N N . GLN A 1 93 ? -16.490 -12.476 4.029 1.00 97.25 93 GLN A N 1
ATOM 715 C CA . GLN A 1 93 ? -15.563 -12.643 5.159 1.00 97.25 93 GLN A CA 1
ATOM 716 C C . GLN A 1 93 ? -14.413 -11.626 5.134 1.00 97.25 93 GLN A C 1
ATOM 718 O O . GLN A 1 93 ? -14.035 -11.098 6.179 1.00 97.25 93 GLN A O 1
ATOM 723 N N . ALA A 1 94 ? -13.875 -11.322 3.950 1.00 94.69 94 ALA A N 1
ATOM 724 C CA . ALA A 1 94 ? -12.831 -10.313 3.789 1.00 94.69 94 ALA A CA 1
ATOM 725 C C . ALA A 1 94 ? -13.386 -8.901 4.026 1.00 94.69 94 ALA A C 1
ATOM 727 O O . ALA A 1 94 ? -12.740 -8.102 4.698 1.00 94.69 94 ALA A O 1
ATOM 728 N N . ALA A 1 95 ? -14.611 -8.628 3.563 1.00 97.00 95 ALA A N 1
ATOM 729 C CA . ALA A 1 95 ? -15.309 -7.376 3.849 1.00 97.00 95 ALA A CA 1
ATOM 730 C C . ALA A 1 95 ? -15.526 -7.192 5.362 1.00 97.00 95 ALA A C 1
ATOM 732 O O . ALA A 1 95 ? -15.158 -6.165 5.925 1.00 97.00 95 ALA A O 1
ATOM 733 N N . LEU A 1 96 ? -16.022 -8.221 6.061 1.00 97.69 96 LEU A N 1
ATOM 734 C CA . LEU A 1 96 ? -16.209 -8.173 7.513 1.00 97.69 96 LEU A CA 1
ATOM 735 C C . LEU A 1 96 ? -14.889 -7.962 8.271 1.00 97.69 96 LEU A C 1
ATOM 737 O O . LEU A 1 96 ? -14.862 -7.235 9.264 1.00 97.69 96 LEU A O 1
ATOM 741 N N . ALA A 1 97 ? -13.797 -8.583 7.817 1.00 97.38 97 ALA A N 1
ATOM 742 C CA . ALA A 1 97 ? -12.471 -8.349 8.380 1.00 97.38 97 ALA A CA 1
ATOM 743 C C . ALA A 1 97 ? -12.028 -6.889 8.183 1.00 97.38 97 ALA A C 1
ATOM 745 O O . ALA A 1 97 ? -11.645 -6.243 9.155 1.00 97.38 97 ALA A O 1
ATOM 746 N N . ALA A 1 98 ? -12.173 -6.338 6.974 1.00 96.69 98 ALA A N 1
ATOM 747 C CA . ALA A 1 98 ? -11.841 -4.943 6.690 1.00 96.69 98 ALA A CA 1
ATOM 748 C C . ALA A 1 98 ? -12.668 -3.959 7.538 1.00 96.69 98 ALA A C 1
ATOM 750 O O . ALA A 1 98 ? -12.112 -3.004 8.071 1.00 96.69 98 ALA A O 1
ATOM 751 N N . VAL A 1 99 ? -13.964 -4.218 7.748 1.00 97.81 99 VAL A N 1
ATOM 752 C CA . VAL A 1 99 ? -14.818 -3.399 8.632 1.00 97.81 99 VAL A CA 1
ATOM 753 C C . VAL A 1 99 ? -14.321 -3.411 10.083 1.00 97.81 99 VAL A C 1
ATOM 755 O O . VAL A 1 99 ? -14.343 -2.377 10.752 1.00 97.81 99 VAL A O 1
ATOM 758 N N . ARG A 1 100 ? -13.864 -4.564 10.594 1.00 97.94 100 ARG A N 1
ATOM 759 C CA . ARG A 1 100 ? -13.319 -4.658 11.961 1.00 97.94 100 ARG A CA 1
ATOM 760 C C . ARG A 1 100 ? -12.042 -3.839 12.118 1.00 97.94 100 ARG A C 1
ATOM 762 O O . ARG A 1 100 ? -11.927 -3.114 13.105 1.00 97.94 100 ARG A O 1
ATOM 769 N N . GLU A 1 101 ? -11.138 -3.926 11.146 1.00 97.62 101 GLU A N 1
ATOM 770 C CA . GLU A 1 101 ? -9.912 -3.123 11.128 1.00 97.62 101 GLU A CA 1
ATOM 771 C C . GLU A 1 101 ? -10.229 -1.630 11.005 1.00 97.62 101 GLU A C 1
ATOM 773 O O . GLU A 1 101 ? -9.706 -0.825 11.771 1.00 97.62 101 GLU A O 1
ATOM 778 N N . LEU A 1 102 ? -11.164 -1.258 10.124 1.00 97.50 102 LEU A N 1
ATOM 779 C CA . LEU A 1 102 ? -11.592 0.129 9.949 1.00 97.50 102 LEU A CA 1
ATOM 780 C C . LEU A 1 102 ? -12.126 0.726 11.257 1.00 97.50 102 LEU A C 1
ATOM 782 O O . LEU A 1 102 ? -11.743 1.833 11.628 1.00 97.50 102 LEU A O 1
ATOM 786 N N . ARG A 1 103 ? -12.941 -0.025 12.010 1.00 97.06 103 ARG A N 1
ATOM 787 C CA . ARG A 1 103 ? -13.411 0.401 13.338 1.00 97.06 103 ARG A CA 1
ATOM 788 C C . ARG A 1 103 ? -12.250 0.646 14.306 1.00 97.06 103 ARG A C 1
ATOM 790 O O . ARG A 1 103 ? -12.259 1.653 15.005 1.00 97.06 103 ARG A O 1
ATOM 797 N N . SER A 1 104 ? -11.263 -0.251 14.342 1.00 96.69 104 SER A N 1
ATOM 798 C CA . SER A 1 104 ? -10.087 -0.096 15.209 1.00 96.69 104 SER A CA 1
ATOM 799 C C . SER A 1 104 ? -9.236 1.114 14.817 1.00 96.69 104 SER A C 1
ATOM 801 O O . SER A 1 104 ? -8.709 1.799 15.691 1.00 96.69 104 SER A O 1
ATOM 803 N N . LEU A 1 105 ? -9.096 1.390 13.518 1.00 95.81 105 LEU A N 1
ATOM 804 C CA . LEU A 1 105 ? -8.351 2.546 13.018 1.00 95.81 105 LEU A CA 1
ATOM 805 C C . LEU A 1 105 ? -9.063 3.866 13.327 1.00 95.81 105 LEU A C 1
ATOM 807 O O . LEU A 1 105 ? -8.401 4.825 13.707 1.00 95.81 105 LEU A O 1
ATOM 811 N N . LEU A 1 106 ? -10.395 3.910 13.223 1.00 94.44 106 LEU A N 1
ATOM 812 C CA . LEU A 1 106 ? -11.192 5.081 13.603 1.00 94.44 106 LEU A CA 1
ATOM 813 C C . LEU A 1 106 ? -11.117 5.361 15.109 1.00 94.44 106 LEU A C 1
ATOM 815 O O . LEU A 1 106 ? -10.981 6.512 15.512 1.00 94.44 106 LEU A O 1
ATOM 819 N N . GLU A 1 107 ? -11.146 4.318 15.943 1.00 94.19 107 GLU A N 1
ATOM 820 C CA . GLU A 1 107 ? -10.924 4.464 17.385 1.00 94.19 107 GLU A CA 1
ATOM 821 C C . GLU A 1 107 ? -9.520 5.016 17.675 1.00 94.19 107 GLU A C 1
ATOM 823 O O . GLU A 1 107 ? -9.358 5.947 18.466 1.00 94.19 107 GLU A O 1
ATOM 828 N N . LEU A 1 108 ? -8.498 4.477 17.005 1.00 92.56 108 LEU A N 1
ATOM 829 C CA . LEU A 1 108 ? -7.125 4.949 17.148 1.00 92.56 108 LEU A CA 1
ATOM 830 C C . LEU A 1 108 ? -6.972 6.407 16.694 1.00 92.56 108 LEU A C 1
ATOM 832 O O . LEU A 1 108 ? -6.308 7.183 17.381 1.00 92.56 108 LEU A O 1
ATOM 836 N N . LEU A 1 109 ? -7.606 6.784 15.578 1.00 91.81 109 LEU A N 1
ATOM 837 C CA . LEU A 1 109 ? -7.625 8.157 15.077 1.00 91.81 109 LEU A CA 1
ATOM 838 C C . LEU A 1 109 ? -8.268 9.092 16.097 1.00 91.81 109 LEU A C 1
ATOM 840 O O . LEU A 1 109 ? -7.646 10.080 16.464 1.00 91.81 109 LEU A O 1
ATOM 844 N N . GLY A 1 110 ? -9.453 8.752 16.610 1.00 89.19 110 GLY A N 1
ATOM 845 C CA . GLY A 1 110 ? -10.151 9.577 17.593 1.00 89.19 110 GLY A CA 1
ATOM 846 C C . GLY A 1 110 ? -9.358 9.757 18.892 1.00 89.19 110 GLY A C 1
ATOM 847 O O . GLY A 1 110 ? -9.338 10.847 19.459 1.00 89.19 110 GLY A O 1
ATOM 848 N N . LYS A 1 111 ? -8.638 8.725 19.352 1.00 88.38 111 LYS A N 1
ATOM 849 C CA . LYS A 1 111 ? -7.740 8.843 20.518 1.00 88.38 111 LYS A CA 1
ATOM 850 C C . LYS A 1 111 ? -6.528 9.722 20.224 1.00 88.38 111 LYS A C 1
ATOM 852 O O . LYS A 1 111 ? -6.114 10.502 21.078 1.00 88.38 111 LYS A O 1
ATOM 857 N N . ALA A 1 112 ? -5.953 9.596 19.030 1.00 84.94 112 ALA A N 1
ATOM 858 C CA . ALA A 1 112 ? -4.787 10.368 18.618 1.00 84.94 112 ALA A CA 1
ATOM 859 C C . ALA A 1 112 ? -5.126 11.841 18.312 1.00 84.94 112 ALA A C 1
ATOM 861 O O . ALA A 1 112 ? -4.304 12.712 18.591 1.00 84.94 112 ALA A O 1
ATOM 862 N N . SER A 1 113 ? -6.316 12.127 17.770 1.00 83.50 113 SER A N 1
ATOM 863 C CA . SER A 1 113 ? -6.815 13.486 17.511 1.00 83.50 113 SER A CA 1
ATOM 864 C C . SER A 1 113 ? -7.359 14.166 18.772 1.00 83.50 113 SER A C 1
ATOM 866 O O . SER A 1 113 ? -7.452 15.391 18.823 1.00 83.50 113 SER A O 1
ATOM 868 N N . GLY A 1 114 ? -7.683 13.383 19.807 1.00 83.06 114 GLY A N 1
ATOM 869 C CA . GLY A 1 114 ? -8.281 13.855 21.056 1.00 83.06 114 GLY A CA 1
ATOM 870 C C . GLY A 1 114 ? -9.810 13.961 21.021 1.00 83.06 114 GLY A C 1
ATOM 871 O O . GLY A 1 114 ? -10.404 14.407 22.001 1.00 83.06 114 GLY A O 1
ATOM 872 N N . GLU A 1 115 ? -10.455 13.535 19.931 1.00 82.44 115 GLU A N 1
ATOM 8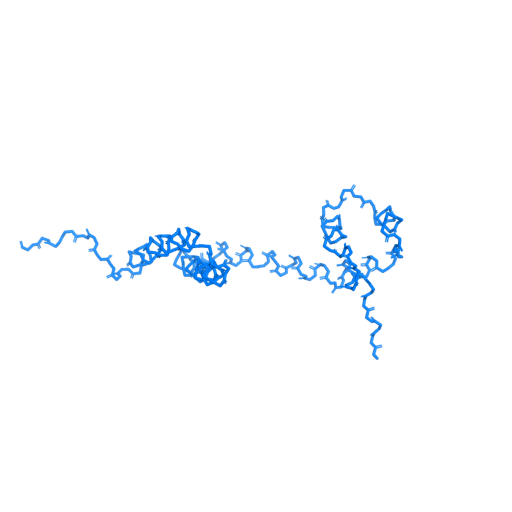73 C CA . GLU A 1 115 ? -11.918 13.447 19.808 1.00 82.44 115 GLU A CA 1
ATOM 874 C C . GLU A 1 115 ? -12.521 12.343 20.692 1.00 82.44 115 GLU A C 1
ATOM 876 O O . GLU A 1 115 ? -13.660 12.461 21.145 1.00 82.44 115 GLU A O 1
ATOM 881 N N . LEU A 1 116 ? -11.749 11.291 20.989 1.00 78.06 116 LEU A N 1
ATOM 882 C CA . LEU A 1 116 ? -12.108 10.238 21.939 1.00 78.06 116 LEU A CA 1
ATOM 883 C C . LEU A 1 116 ? -11.272 10.388 23.215 1.00 78.06 116 LEU A C 1
ATOM 885 O O . LEU A 1 116 ? -10.067 10.139 23.230 1.00 78.06 116 LEU A O 1
ATOM 889 N N . ASN A 1 117 ? -11.930 10.798 24.300 1.00 65.12 117 ASN A N 1
ATOM 890 C CA . ASN A 1 117 ? -11.324 10.920 25.624 1.00 65.12 117 ASN A CA 1
ATOM 891 C C . ASN A 1 117 ? -11.613 9.668 26.467 1.00 65.12 117 ASN A C 1
ATOM 893 O O . ASN A 1 117 ? -12.708 9.520 26.998 1.00 65.12 117 ASN A O 1
ATOM 897 N N . ASP A 1 118 ? -10.598 8.824 26.669 1.00 65.94 118 ASP A N 1
ATOM 898 C CA . ASP A 1 118 ? -10.657 7.665 27.583 1.00 65.94 118 ASP A CA 1
ATOM 899 C C . ASP A 1 118 ? -10.318 8.032 29.046 1.00 65.94 118 ASP A C 1
ATOM 901 O O . ASP A 1 118 ? -10.215 7.166 29.918 1.00 65.94 118 ASP A O 1
ATOM 905 N N . ARG A 1 119 ? -10.089 9.318 29.349 1.00 60.00 119 ARG A N 1
ATOM 906 C CA . ARG A 1 119 ? -9.752 9.758 30.710 1.00 60.00 119 ARG A CA 1
ATOM 907 C C . ARG A 1 119 ? -11.007 9.752 31.593 1.00 60.00 119 ARG A C 1
ATOM 909 O O . ARG A 1 119 ? -11.987 10.394 31.215 1.00 60.00 119 ARG A O 1
ATOM 916 N N . PRO A 1 120 ? -10.985 9.118 32.783 1.00 58.94 120 PRO A N 1
ATOM 917 C CA . PRO A 1 120 ? -12.098 9.215 33.718 1.00 58.94 120 PRO A CA 1
ATOM 918 C C . PRO A 1 120 ? -12.279 10.681 34.126 1.00 58.94 120 PRO A C 1
ATOM 920 O O . PRO A 1 120 ? -11.370 11.294 34.690 1.00 58.94 120 PRO A O 1
ATOM 923 N N . GLN A 1 121 ? -13.443 11.255 33.816 1.00 63.22 121 GLN A N 1
ATOM 924 C CA . GLN A 1 121 ? -13.818 12.564 34.334 1.00 63.22 121 GLN A CA 1
ATOM 925 C C . GLN A 1 121 ? -14.151 12.400 35.815 1.00 63.22 121 GLN A C 1
ATOM 927 O O . GLN A 1 121 ? -15.194 11.856 36.174 1.00 63.22 121 GLN A O 1
ATOM 932 N N . VAL A 1 122 ? -13.231 12.822 36.680 1.00 58.41 122 VAL A N 1
ATOM 933 C CA . VAL A 1 122 ? -13.508 12.935 38.113 1.00 58.41 122 VAL A CA 1
ATOM 934 C C . VAL A 1 122 ? -14.490 14.095 38.270 1.00 58.41 122 VAL A C 1
ATOM 936 O O . VAL A 1 122 ? -14.150 15.228 37.932 1.00 58.41 122 VAL A O 1
ATOM 939 N N . THR A 1 123 ? -15.718 13.779 38.682 1.00 58.22 123 THR A N 1
ATOM 940 C CA . THR A 1 123 ? -16.760 14.762 39.024 1.00 58.22 123 THR A C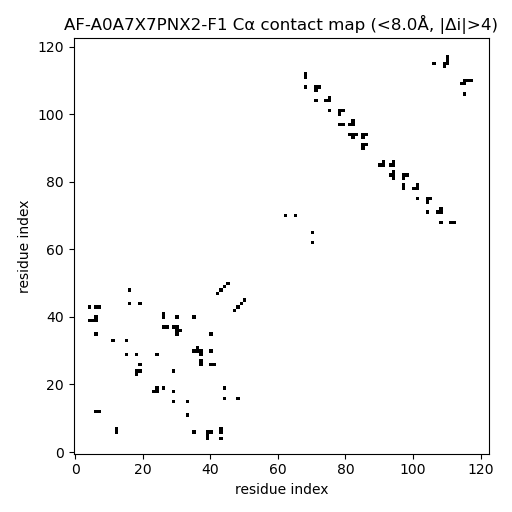A 1
ATOM 941 C C . THR A 1 123 ? -16.726 15.036 40.518 1.00 58.22 123 THR A C 1
ATOM 943 O O . THR A 1 123 ? -16.456 14.069 41.269 1.00 58.22 123 THR A O 1
#

Secondary structure (DSSP, 8-state):
-PPPPTTTT-TTHHHHHHHHH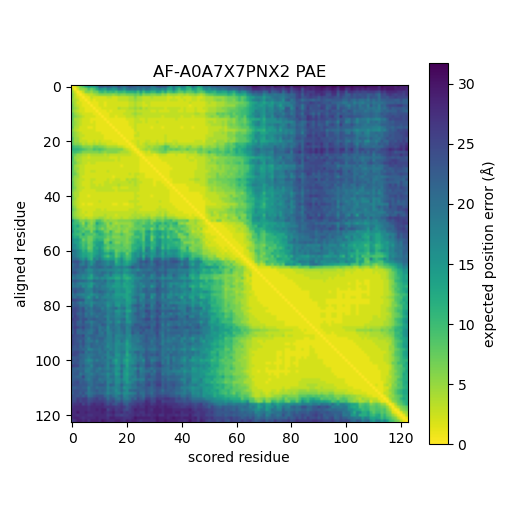H--S-HHHHHHHTT--HHHHHHHIIIIIHHHHHHHHHHHHHHHHS-HHHHHHHHHHHHHHHHHHHHHTT-HHHHHHHHHHHHHHHHHHHHHHTSS--S----

Sequence (123 aa):
MGRKCTICGHPGRAAIDAELTAGNVSVRRLAAQYGVVTTSLRRHRDRHLSPALAAMREAEEAEREASLLQRIETLIERTERLLRAAEEDGRSQAALAAVRELRSLLELLGKASGELNDRPQVT